Protein AF-A0A6I1JJG5-F1 (afdb_monomer)

Secondary structure (DSSP, 8-state):
-HHHHHHHHHHHHHHHHHHHHHHHHHHHHHHHHHHTTTPPTTSPPPTTSHHHHHHHHHHHHHHHHHHHHHHHHHHHHHHHHHHHHHHHTT---------------------------SGGGTS--

Radius of gyration: 37.81 Å; Cα contacts (8 Å, |Δi|>4): 62; chains: 1; bounding box: 63×46×114 Å

Structure (mmCIF, N/CA/C/O backbone):
data_AF-A0A6I1JJG5-F1
#
_entry.id   AF-A0A6I1JJG5-F1
#
loop_
_atom_site.group_PDB
_atom_site.id
_atom_site.type_symbol
_atom_site.label_atom_id
_atom_site.label_alt_id
_atom_site.label_comp_id
_atom_site.label_asym_id
_atom_site.label_entity_id
_atom_site.label_seq_id
_atom_site.pdbx_PDB_ins_code
_atom_site.Cartn_x
_atom_site.Cartn_y
_atom_site.Cartn_z
_atom_site.occupancy
_atom_site.B_iso_or_equiv
_atom_site.auth_seq_id
_atom_site.auth_comp_id
_atom_site.auth_asym_id
_atom_site.auth_atom_id
_atom_site.pdbx_PDB_model_num
ATOM 1 N N . MET A 1 1 ? -21.115 -2.011 20.873 1.00 62.75 1 MET A N 1
ATOM 2 C CA . MET A 1 1 ? -20.600 -0.810 20.177 1.00 62.75 1 MET A CA 1
ATOM 3 C C . MET A 1 1 ? -19.131 -0.967 19.805 1.00 62.75 1 MET A C 1
ATOM 5 O O . MET A 1 1 ? -18.854 -1.009 18.619 1.00 62.75 1 MET A O 1
ATOM 9 N N . THR A 1 2 ? -18.211 -1.180 20.752 1.00 76.00 2 THR A N 1
ATOM 10 C CA . THR A 1 2 ? -16.769 -1.373 20.465 1.00 76.00 2 THR A CA 1
ATOM 11 C C . THR A 1 2 ? -16.472 -2.481 19.446 1.00 76.00 2 THR A C 1
ATOM 13 O O . THR A 1 2 ? -15.727 -2.252 18.502 1.00 76.00 2 THR A O 1
ATOM 16 N N . ARG A 1 3 ? -17.115 -3.652 19.563 1.00 85.31 3 ARG A N 1
ATOM 17 C CA . ARG A 1 3 ? -16.939 -4.767 18.609 1.00 85.31 3 ARG A CA 1
ATOM 18 C C . ARG A 1 3 ? -17.348 -4.413 17.171 1.00 85.31 3 ARG A C 1
ATOM 20 O O . ARG A 1 3 ? -16.660 -4.797 16.242 1.00 85.31 3 ARG A O 1
ATOM 27 N N . ILE A 1 4 ? -18.438 -3.660 16.996 1.00 89.38 4 ILE A N 1
ATOM 28 C CA . ILE A 1 4 ? -18.963 -3.274 15.672 1.00 89.38 4 ILE A CA 1
ATOM 29 C C . ILE A 1 4 ? -18.022 -2.273 14.994 1.00 89.38 4 ILE A C 1
ATOM 31 O O . ILE A 1 4 ? -17.737 -2.414 13.814 1.00 89.38 4 ILE A O 1
ATOM 35 N N . VAL A 1 5 ? -17.492 -1.305 15.751 1.00 88.00 5 VAL A N 1
ATOM 36 C CA . VAL A 1 5 ? -16.517 -0.326 15.237 1.00 88.00 5 VAL A CA 1
ATOM 37 C C . VAL A 1 5 ? -15.254 -1.027 14.733 1.00 88.00 5 VAL A C 1
ATOM 39 O O . VAL A 1 5 ? -14.778 -0.719 13.647 1.00 88.00 5 VAL A O 1
ATOM 42 N N . TRP A 1 6 ? -14.744 -2.010 15.481 1.00 89.88 6 TRP A N 1
ATOM 43 C CA . TRP A 1 6 ? -13.580 -2.790 15.056 1.00 89.88 6 TRP A CA 1
ATOM 44 C C . TRP A 1 6 ? -13.866 -3.682 13.844 1.00 89.88 6 TRP A C 1
ATOM 46 O O . TRP A 1 6 ? -13.018 -3.773 12.963 1.00 89.88 6 TRP A O 1
ATOM 56 N N . TRP A 1 7 ? -15.057 -4.282 13.748 1.00 94.00 7 TRP A N 1
ATOM 57 C CA . TRP A 1 7 ? -15.469 -5.010 12.542 1.00 94.00 7 TRP A CA 1
ATOM 58 C C . TRP A 1 7 ? -15.562 -4.094 11.320 1.00 94.00 7 TRP A C 1
ATOM 60 O O . TRP A 1 7 ? -15.051 -4.447 10.263 1.00 94.00 7 TRP A O 1
ATOM 70 N N . GLY A 1 8 ? -16.139 -2.899 11.470 1.00 91.69 8 GLY A N 1
ATOM 71 C CA . GLY A 1 8 ? -16.175 -1.897 10.403 1.00 91.69 8 GLY A CA 1
ATOM 72 C C . GLY A 1 8 ? -14.774 -1.469 9.961 1.00 91.69 8 GLY A C 1
ATOM 73 O O . GLY A 1 8 ? -14.498 -1.420 8.766 1.00 91.69 8 GLY A O 1
ATOM 74 N N . ALA A 1 9 ? -13.863 -1.241 10.912 1.00 92.31 9 ALA A N 1
ATOM 75 C CA . ALA A 1 9 ? -12.467 -0.923 10.619 1.00 92.31 9 ALA A CA 1
ATOM 76 C C . ALA A 1 9 ? -11.744 -2.076 9.905 1.00 92.31 9 ALA A C 1
ATOM 78 O O . ALA A 1 9 ? -11.016 -1.833 8.949 1.00 92.31 9 ALA A O 1
ATOM 79 N N . ALA A 1 10 ? -11.974 -3.326 10.317 1.00 94.75 10 ALA A N 1
ATOM 80 C CA . ALA A 1 10 ? -11.388 -4.499 9.671 1.00 94.75 10 ALA A CA 1
ATOM 81 C C . ALA A 1 10 ? -11.883 -4.667 8.226 1.00 94.75 10 ALA A C 1
ATOM 83 O O . ALA A 1 10 ? -11.076 -4.885 7.325 1.00 94.75 10 ALA A O 1
ATOM 84 N N . VAL A 1 11 ? -13.190 -4.504 7.987 1.00 96.88 11 VAL A N 1
ATOM 85 C CA . VAL A 1 11 ? -13.769 -4.539 6.633 1.00 96.88 11 VAL A CA 1
ATOM 86 C C . VAL A 1 11 ? -13.221 -3.394 5.780 1.00 96.88 11 VAL A C 1
ATOM 88 O O . VAL A 1 11 ? -12.811 -3.622 4.644 1.00 96.88 11 VAL A O 1
ATOM 91 N N . GLY A 1 12 ? -13.144 -2.182 6.335 1.00 96.12 12 GLY A N 1
ATOM 92 C CA . GLY A 1 12 ? -12.550 -1.031 5.655 1.00 96.12 12 GLY A CA 1
ATOM 93 C C . GLY A 1 12 ? -11.078 -1.254 5.301 1.00 96.12 12 GLY A C 1
ATOM 94 O O . GLY A 1 12 ? -10.672 -0.981 4.176 1.00 96.12 12 GLY A O 1
ATOM 95 N N . ALA A 1 13 ? -10.289 -1.810 6.223 1.00 96.38 13 ALA A N 1
ATOM 96 C CA . ALA A 1 13 ? -8.882 -2.138 6.002 1.00 96.38 13 ALA A CA 1
ATOM 97 C C . ALA A 1 13 ? -8.699 -3.230 4.938 1.00 96.38 13 ALA A C 1
ATOM 99 O O . ALA A 1 13 ? -7.793 -3.132 4.109 1.00 96.38 13 ALA A O 1
ATOM 100 N N . ALA A 1 14 ? -9.569 -4.245 4.927 1.00 97.19 14 ALA A N 1
ATOM 101 C CA . ALA A 1 14 ? -9.567 -5.282 3.901 1.00 97.19 14 ALA A CA 1
ATOM 102 C C . ALA A 1 14 ? -9.866 -4.686 2.519 1.00 97.19 14 ALA A C 1
ATOM 104 O O . ALA A 1 14 ? -9.097 -4.894 1.583 1.00 97.19 14 ALA A O 1
ATOM 105 N N . PHE A 1 15 ? -10.924 -3.878 2.406 1.00 97.81 15 PHE A N 1
ATOM 106 C CA . PHE A 1 15 ? -11.273 -3.201 1.158 1.00 97.81 15 PHE A CA 1
ATOM 107 C C . PHE A 1 15 ? -10.152 -2.272 0.674 1.00 97.81 15 PHE A C 1
ATOM 109 O O . PHE A 1 15 ? -9.759 -2.326 -0.489 1.00 97.81 15 PHE A O 1
ATOM 116 N N . TRP A 1 16 ? -9.581 -1.473 1.579 1.00 97.62 16 TRP A N 1
ATOM 117 C CA . TRP A 1 16 ? -8.452 -0.594 1.278 1.00 97.62 16 TRP A CA 1
ATOM 118 C C . TRP A 1 16 ? -7.225 -1.367 0.789 1.00 97.62 16 TRP A C 1
ATOM 120 O O . TRP A 1 16 ? -6.557 -0.944 -0.151 1.00 97.62 16 TRP A O 1
ATOM 130 N N . SER A 1 17 ? -6.953 -2.529 1.383 1.00 97.50 17 SER A N 1
ATOM 131 C CA . SER A 1 17 ? -5.839 -3.385 0.969 1.00 97.50 17 SER A CA 1
ATOM 132 C C . SER A 1 17 ? -6.060 -3.975 -0.422 1.00 97.50 17 SER A C 1
ATOM 134 O O . SER A 1 17 ? -5.129 -3.986 -1.221 1.00 97.50 17 SER A O 1
ATOM 136 N N . VAL A 1 18 ? -7.285 -4.399 -0.747 1.00 97.62 18 VAL A N 1
ATOM 137 C CA . VAL A 1 18 ? -7.629 -4.853 -2.105 1.00 97.62 18 VAL A CA 1
ATOM 138 C C . VAL A 1 18 ? -7.473 -3.711 -3.108 1.00 97.62 18 VAL A C 1
ATOM 140 O O . VAL A 1 18 ? -6.865 -3.898 -4.157 1.00 97.62 18 VAL A O 1
ATOM 143 N N . PHE A 1 19 ? -7.957 -2.513 -2.778 1.00 95.88 19 PHE A N 1
ATOM 144 C CA . PHE A 1 19 ? -7.810 -1.342 -3.641 1.00 95.88 19 PHE A CA 1
ATOM 145 C C . PHE A 1 19 ? -6.334 -0.987 -3.889 1.00 95.88 19 PHE A C 1
ATOM 147 O O . PHE A 1 19 ? -5.927 -0.791 -5.034 1.00 95.88 19 PHE A O 1
ATOM 154 N N . ALA A 1 20 ? -5.514 -0.971 -2.836 1.00 95.81 20 ALA A N 1
ATOM 155 C CA . ALA A 1 20 ? -4.078 -0.735 -2.950 1.00 95.81 20 ALA A CA 1
ATOM 156 C C . ALA A 1 20 ? -3.374 -1.826 -3.771 1.00 95.81 20 ALA A C 1
ATOM 158 O O . ALA A 1 20 ? -2.488 -1.508 -4.559 1.00 95.81 20 ALA A O 1
ATOM 159 N N . LEU A 1 21 ? -3.795 -3.089 -3.641 1.00 96.56 21 LEU A N 1
ATOM 160 C CA . LEU A 1 21 ? -3.269 -4.200 -4.435 1.00 96.56 21 LEU A CA 1
ATOM 161 C C . LEU A 1 21 ? -3.597 -4.041 -5.925 1.00 96.56 21 LEU A C 1
ATOM 163 O O . LEU A 1 21 ? -2.737 -4.283 -6.767 1.00 96.56 21 LEU A O 1
ATOM 167 N N . VAL A 1 22 ? -4.812 -3.602 -6.260 1.00 96.94 22 VAL A N 1
ATOM 168 C CA . VAL A 1 22 ? -5.188 -3.298 -7.650 1.00 96.94 22 VAL A CA 1
ATOM 169 C C . VAL A 1 22 ? -4.340 -2.147 -8.191 1.00 96.94 22 VAL A C 1
ATOM 171 O O . VAL A 1 22 ? -3.797 -2.254 -9.288 1.00 96.94 22 VAL A O 1
ATOM 174 N N . GLY A 1 23 ? -4.168 -1.074 -7.411 1.00 93.94 23 GLY A N 1
ATOM 175 C CA . GLY A 1 23 ? -3.287 0.037 -7.780 1.00 93.94 23 GLY A CA 1
ATOM 176 C C . GLY A 1 23 ? -1.843 -0.415 -8.006 1.00 93.94 23 GLY A C 1
ATOM 177 O O . GLY A 1 23 ? -1.239 -0.059 -9.016 1.00 93.94 23 GLY A O 1
ATOM 178 N N . TYR A 1 24 ? -1.323 -1.258 -7.111 1.00 95.31 24 TYR A N 1
ATOM 179 C CA . TYR A 1 24 ? -0.021 -1.905 -7.251 1.00 95.31 24 TYR A CA 1
ATOM 180 C C . TYR A 1 24 ? 0.083 -2.692 -8.554 1.00 95.31 24 TYR A C 1
ATOM 182 O O . TYR A 1 24 ? 0.998 -2.436 -9.328 1.00 95.31 24 TYR A O 1
ATOM 190 N N . ALA A 1 25 ? -0.872 -3.578 -8.839 1.00 94.75 25 ALA A N 1
ATOM 191 C CA . ALA A 1 25 ? -0.847 -4.402 -10.042 1.00 94.75 25 ALA A CA 1
ATOM 192 C C . ALA A 1 25 ? -0.836 -3.556 -11.325 1.00 94.75 25 ALA A C 1
ATOM 194 O O . ALA A 1 25 ? -0.104 -3.869 -12.262 1.00 94.75 25 ALA A O 1
ATOM 195 N N . VAL A 1 26 ? -1.603 -2.460 -11.368 1.00 94.69 26 VAL A N 1
ATOM 196 C CA . VAL A 1 26 ? -1.614 -1.541 -12.518 1.00 94.69 26 VAL A CA 1
ATOM 197 C C . VAL A 1 26 ? -0.262 -0.846 -12.686 1.00 94.69 26 VAL A C 1
ATOM 199 O O . VAL A 1 26 ? 0.289 -0.848 -13.787 1.00 94.69 26 VAL A O 1
ATOM 202 N N . VAL A 1 27 ? 0.286 -0.270 -11.611 1.00 93.62 27 VAL A N 1
ATOM 203 C CA . VAL A 1 27 ? 1.579 0.432 -11.661 1.00 93.62 27 VAL A CA 1
ATOM 204 C C . VAL A 1 27 ? 2.717 -0.524 -12.002 1.00 93.62 27 VAL A C 1
ATOM 206 O O . VAL A 1 27 ? 3.572 -0.164 -12.805 1.00 93.62 27 VAL A O 1
ATOM 209 N N . ASP A 1 28 ? 2.699 -1.737 -11.455 1.00 93.44 28 ASP A N 1
ATOM 210 C CA . ASP A 1 28 ? 3.700 -2.769 -11.720 1.00 93.44 28 ASP A CA 1
ATOM 211 C C . ASP A 1 28 ? 3.652 -3.247 -13.176 1.00 93.44 28 ASP A C 1
ATOM 213 O O . ASP A 1 28 ? 4.673 -3.271 -13.866 1.00 93.44 28 ASP A O 1
ATOM 217 N N . THR A 1 29 ? 2.453 -3.521 -13.701 1.00 91.06 29 THR A N 1
ATOM 218 C CA . THR A 1 29 ? 2.276 -3.972 -15.092 1.00 91.06 29 THR A CA 1
ATOM 219 C C . THR A 1 29 ? 2.728 -2.902 -16.090 1.00 91.06 29 THR A C 1
ATOM 221 O O . THR A 1 29 ? 3.465 -3.190 -17.033 1.00 91.06 29 THR A O 1
ATOM 224 N N . VAL A 1 30 ? 2.318 -1.645 -15.885 1.00 90.31 30 VAL A N 1
ATOM 225 C CA . VAL A 1 30 ? 2.694 -0.536 -16.779 1.00 90.31 30 VAL A CA 1
ATOM 226 C C . VAL A 1 30 ? 4.173 -0.181 -16.617 1.00 90.31 30 VAL A C 1
ATOM 228 O O . VAL A 1 30 ? 4.878 0.025 -17.605 1.00 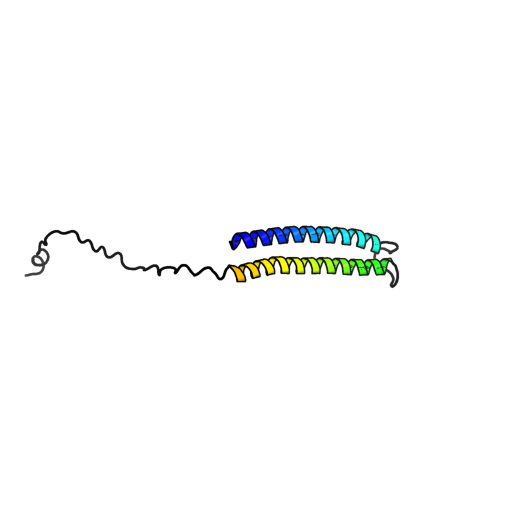90.31 30 VAL A O 1
ATOM 231 N N . GLY A 1 31 ? 4.654 -0.121 -15.376 1.00 85.25 31 GLY A N 1
ATOM 232 C CA . GLY A 1 31 ? 6.020 0.258 -15.039 1.00 85.25 31 GLY A CA 1
ATOM 233 C C . GLY A 1 31 ? 7.052 -0.749 -15.534 1.00 85.25 31 GLY A C 1
ATOM 234 O O . GLY A 1 31 ? 8.051 -0.350 -16.136 1.00 85.25 31 GLY A O 1
ATOM 235 N N . SER A 1 32 ? 6.798 -2.046 -15.350 1.00 86.50 32 SER A N 1
ATOM 236 C CA . SER A 1 32 ? 7.661 -3.116 -15.866 1.00 86.50 32 SER A CA 1
ATOM 237 C C . SER A 1 32 ? 7.742 -3.078 -17.393 1.00 86.50 32 SER A C 1
ATOM 239 O O . SER A 1 32 ? 8.851 -3.044 -17.935 1.00 86.50 32 SER A O 1
ATOM 241 N N . GLY A 1 33 ? 6.604 -2.957 -18.085 1.00 85.25 33 GLY A N 1
ATOM 242 C CA . GLY A 1 33 ? 6.555 -2.834 -19.544 1.00 85.25 33 GLY A CA 1
ATOM 243 C C . GLY A 1 33 ? 7.313 -1.610 -20.068 1.00 85.25 33 GLY A C 1
ATOM 244 O O . GLY A 1 33 ? 8.143 -1.734 -20.968 1.00 85.25 33 GLY A O 1
ATOM 245 N N . ALA A 1 34 ? 7.099 -0.438 -19.464 1.00 84.44 34 ALA A N 1
ATOM 246 C CA . ALA A 1 34 ? 7.772 0.798 -19.866 1.00 84.44 34 ALA A CA 1
ATOM 247 C C . ALA A 1 34 ? 9.285 0.779 -19.583 1.00 84.44 34 ALA A C 1
ATOM 249 O O . ALA A 1 34 ? 10.072 1.245 -20.405 1.00 84.44 34 ALA A O 1
ATOM 250 N N . SER A 1 35 ? 9.710 0.216 -18.447 1.00 83.12 35 SER A N 1
ATOM 251 C CA . SER A 1 35 ? 11.135 0.106 -18.088 1.00 83.12 35 SER A CA 1
ATOM 252 C C . SER A 1 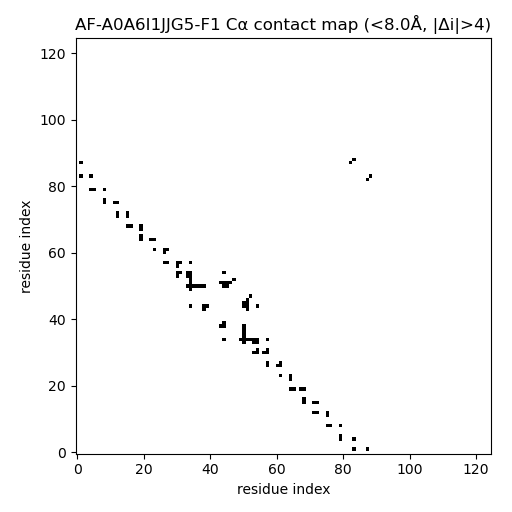35 ? 11.909 -0.927 -18.916 1.00 83.12 35 SER A C 1
ATOM 254 O O . SER A 1 35 ? 13.135 -0.870 -18.983 1.00 83.12 35 SER A O 1
ATOM 256 N N . SER A 1 36 ? 11.199 -1.853 -19.563 1.00 80.69 36 SER A N 1
ATOM 257 C CA . SER A 1 36 ? 11.792 -2.901 -20.401 1.00 80.69 36 SER A CA 1
ATOM 258 C C . SER A 1 36 ? 11.981 -2.460 -21.857 1.00 80.69 36 SER A C 1
ATOM 260 O O . SER A 1 36 ? 12.578 -3.174 -22.661 1.00 80.69 36 SER A O 1
ATOM 262 N N . TYR A 1 37 ? 11.460 -1.288 -22.231 1.00 77.50 37 TYR A N 1
ATOM 263 C CA . TYR A 1 37 ? 11.475 -0.833 -23.615 1.00 77.50 37 TYR A CA 1
ATOM 264 C C . TYR A 1 37 ? 12.880 -0.375 -24.022 1.00 77.50 37 TYR A C 1
ATOM 266 O O . TYR A 1 37 ? 13.371 0.653 -23.558 1.00 77.50 37 TYR A O 1
ATOM 274 N N . GLY A 1 38 ? 13.530 -1.144 -24.899 1.00 69.56 38 GLY A N 1
ATOM 275 C CA . GLY A 1 38 ? 14.876 -0.837 -25.389 1.00 69.56 38 GLY A CA 1
ATOM 276 C C . GLY A 1 38 ? 16.005 -1.141 -24.399 1.00 69.56 38 GLY A C 1
ATOM 277 O O . GLY A 1 38 ? 17.111 -0.646 -24.596 1.00 69.56 38 GLY A O 1
ATOM 278 N N . THR A 1 39 ? 15.757 -1.936 -23.350 1.00 77.88 39 THR A N 1
ATOM 279 C CA . THR A 1 39 ? 16.797 -2.356 -22.397 1.00 77.88 39 THR A CA 1
ATOM 280 C C . THR A 1 39 ? 17.335 -3.748 -22.714 1.00 77.88 39 THR A C 1
ATOM 282 O O . THR A 1 39 ? 16.619 -4.631 -23.187 1.00 77.88 39 THR A O 1
ATOM 285 N N . VAL A 1 40 ? 18.631 -3.945 -22.458 1.00 76.31 40 VAL A N 1
ATOM 286 C CA . VAL A 1 40 ? 19.284 -5.252 -22.577 1.00 76.31 40 VAL A CA 1
ATOM 287 C C . VAL A 1 40 ? 19.075 -6.021 -21.268 1.00 76.31 40 VAL A C 1
ATOM 289 O O . VAL A 1 40 ? 19.394 -5.483 -20.203 1.00 76.31 40 VAL A O 1
ATOM 292 N N . PRO A 1 41 ? 18.571 -7.270 -21.304 1.00 77.50 41 PRO A N 1
ATOM 293 C CA . PRO A 1 41 ? 18.367 -8.067 -20.100 1.00 77.50 41 PRO A CA 1
ATOM 294 C C . PRO A 1 41 ? 19.644 -8.177 -19.257 1.00 77.50 41 PRO A C 1
ATOM 296 O O . PRO A 1 41 ? 20.714 -8.490 -19.774 1.00 77.50 41 PRO A O 1
ATOM 299 N N . GLY A 1 42 ? 19.527 -7.932 -17.950 1.00 77.38 42 GLY A N 1
ATOM 300 C CA . GLY A 1 42 ? 20.644 -8.031 -17.003 1.00 77.38 42 GLY A CA 1
ATOM 301 C C . GLY A 1 42 ? 21.481 -6.759 -16.837 1.00 77.38 42 GLY A C 1
ATOM 302 O O . GLY A 1 42 ? 22.317 -6.720 -15.936 1.00 77.38 42 GLY A O 1
ATOM 303 N N . PHE A 1 43 ? 21.227 -5.708 -17.621 1.00 78.94 43 PHE A N 1
ATOM 304 C CA . PHE A 1 43 ? 21.878 -4.410 -17.452 1.00 78.94 43 PHE A CA 1
ATOM 305 C C . PHE A 1 43 ? 20.877 -3.343 -16.992 1.00 78.94 43 PHE A C 1
ATOM 307 O O . PHE A 1 43 ? 19.747 -3.302 -17.485 1.00 78.94 43 PHE A O 1
ATOM 314 N N . PRO A 1 44 ? 21.258 -2.466 -16.044 1.00 81.31 44 PRO A N 1
ATOM 315 C CA . PRO A 1 44 ? 20.418 -1.335 -15.682 1.00 81.31 44 PRO A CA 1
ATOM 316 C C . PRO A 1 44 ? 20.277 -0.380 -16.881 1.00 81.31 44 PRO A C 1
ATOM 318 O O . PRO A 1 44 ? 21.233 -0.220 -17.643 1.00 81.31 44 PRO A O 1
ATOM 321 N N . PRO A 1 45 ? 19.116 0.278 -17.052 1.00 83.19 45 PRO A N 1
ATOM 322 C CA . PRO A 1 45 ? 18.908 1.218 -18.147 1.00 83.19 45 PRO A CA 1
ATOM 323 C C . PRO A 1 45 ? 19.908 2.377 -18.084 1.00 83.19 45 PRO A C 1
ATOM 325 O O . PRO A 1 45 ? 20.176 2.922 -17.007 1.00 83.19 45 PRO A O 1
ATOM 328 N N . GLU A 1 46 ? 20.425 2.774 -19.248 1.00 86.06 46 GLU A N 1
ATOM 329 C CA . GLU A 1 46 ? 21.370 3.885 -19.370 1.00 86.06 46 GLU A CA 1
ATOM 330 C C . GLU A 1 46 ? 20.755 5.203 -18.871 1.00 86.06 46 GLU A C 1
ATOM 332 O O . GLU A 1 46 ? 19.578 5.477 -19.137 1.00 86.06 46 GLU A O 1
ATOM 337 N N . PRO A 1 47 ? 21.522 6.043 -18.152 1.00 86.69 47 PRO A N 1
ATOM 338 C CA . PRO A 1 47 ? 21.011 7.289 -17.595 1.00 86.69 47 PRO A CA 1
ATOM 339 C C . PRO A 1 47 ? 20.480 8.232 -18.686 1.00 86.69 47 PRO A C 1
ATOM 341 O O . PRO A 1 47 ? 21.001 8.277 -19.794 1.00 86.69 47 PRO A O 1
ATOM 344 N N . PHE A 1 48 ? 19.442 9.005 -18.347 1.00 86.19 48 PHE A N 1
ATOM 345 C CA . PHE A 1 48 ? 18.767 9.972 -19.234 1.00 86.19 48 PHE A CA 1
ATOM 346 C C . PHE A 1 48 ? 18.025 9.379 -20.445 1.00 86.19 48 PHE A C 1
ATOM 348 O O . PHE A 1 48 ? 17.537 10.125 -21.292 1.00 86.19 48 PHE A O 1
ATOM 355 N N . THR A 1 49 ? 17.861 8.058 -20.503 1.00 86.94 49 THR A N 1
ATOM 356 C CA . THR A 1 49 ? 16.980 7.401 -21.479 1.00 86.94 49 THR A CA 1
ATOM 357 C C . THR A 1 49 ? 15.538 7.311 -20.975 1.00 86.94 49 THR A C 1
ATOM 359 O O . THR A 1 49 ? 15.271 7.394 -19.772 1.00 86.94 49 THR A O 1
ATOM 362 N N . PHE A 1 50 ? 14.588 7.083 -21.889 1.00 85.94 50 PHE A N 1
ATOM 363 C CA . PHE A 1 50 ? 13.187 6.838 -21.526 1.00 85.94 50 PHE A CA 1
ATOM 364 C C . PHE A 1 50 ? 13.047 5.668 -20.541 1.00 85.94 50 PHE A C 1
ATOM 366 O O . PHE A 1 50 ? 12.363 5.803 -19.530 1.00 85.94 50 PHE A O 1
ATOM 373 N N . ALA A 1 51 ? 13.750 4.556 -20.784 1.00 85.06 51 ALA A N 1
ATOM 374 C CA . ALA A 1 51 ? 13.718 3.384 -19.913 1.00 85.06 51 ALA A CA 1
ATOM 375 C C . ALA A 1 51 ? 14.233 3.684 -18.497 1.00 85.06 51 ALA A C 1
ATOM 377 O O . ALA A 1 51 ? 13.677 3.188 -17.518 1.00 85.06 51 ALA A O 1
ATOM 378 N N . TRP A 1 52 ? 15.253 4.540 -18.364 1.00 88.06 52 TRP A N 1
ATOM 379 C CA . TRP A 1 52 ? 15.753 4.973 -17.058 1.00 88.06 52 TRP A CA 1
ATOM 380 C C . TRP A 1 52 ? 14.740 5.837 -16.307 1.00 88.06 52 TRP A C 1
ATOM 382 O O . TRP A 1 52 ? 14.490 5.593 -15.124 1.00 88.06 52 TRP A O 1
ATOM 392 N N . ILE A 1 53 ? 14.107 6.800 -16.988 1.00 89.00 53 ILE A N 1
ATOM 393 C CA . ILE A 1 53 ? 13.043 7.623 -16.390 1.00 89.00 53 ILE A CA 1
ATOM 394 C C . ILE A 1 53 ? 11.868 6.732 -15.975 1.00 89.00 53 ILE A C 1
ATOM 396 O O . ILE A 1 53 ? 11.387 6.842 -14.848 1.00 89.00 53 ILE A O 1
ATOM 400 N N . ALA A 1 54 ? 11.449 5.810 -16.845 1.00 88.38 54 ALA A N 1
ATOM 401 C CA . ALA A 1 54 ? 10.376 4.861 -16.575 1.00 88.38 54 ALA A CA 1
ATOM 402 C C . ALA A 1 54 ? 10.700 3.957 -15.377 1.00 88.38 54 ALA A C 1
ATOM 404 O O . ALA A 1 54 ? 9.854 3.793 -14.503 1.00 88.38 54 ALA A O 1
ATOM 405 N N . ALA A 1 55 ? 11.928 3.441 -15.267 1.00 87.00 55 ALA A N 1
ATOM 406 C CA . ALA A 1 55 ? 12.359 2.633 -14.124 1.00 87.00 55 ALA A CA 1
ATOM 407 C C . ALA A 1 55 ? 12.329 3.424 -12.803 1.00 87.00 55 ALA A C 1
ATOM 409 O O . ALA A 1 55 ? 11.898 2.907 -11.769 1.00 87.00 55 ALA A O 1
ATOM 410 N N . ARG A 1 56 ? 12.741 4.699 -12.823 1.00 89.81 56 ARG A N 1
ATOM 411 C CA . ARG A 1 56 ? 12.681 5.580 -11.643 1.00 89.81 56 ARG A CA 1
ATOM 412 C C . ARG A 1 56 ? 11.247 5.922 -11.256 1.00 89.81 56 ARG A C 1
ATOM 414 O O . ARG A 1 56 ? 10.904 5.833 -10.078 1.00 89.81 56 ARG A O 1
ATOM 421 N N . ALA A 1 57 ? 10.418 6.279 -12.233 1.00 91.50 57 ALA A N 1
ATOM 422 C CA . ALA A 1 57 ? 9.005 6.572 -12.027 1.00 91.50 57 ALA A CA 1
ATOM 423 C C . ALA A 1 57 ? 8.248 5.341 -11.513 1.00 91.50 57 ALA A C 1
ATOM 425 O O . ALA A 1 57 ? 7.447 5.463 -10.591 1.00 91.50 57 ALA A O 1
ATOM 426 N N . HIS A 1 58 ? 8.557 4.156 -12.043 1.00 89.56 58 HIS A N 1
ATOM 427 C CA . HIS A 1 58 ? 8.011 2.888 -11.575 1.00 89.56 58 HIS A CA 1
ATOM 428 C C . HIS A 1 58 ? 8.362 2.652 -10.099 1.00 89.56 58 HIS A C 1
ATOM 430 O O . HIS A 1 58 ? 7.459 2.489 -9.280 1.00 89.56 58 HIS A O 1
ATOM 436 N N . GLY A 1 59 ? 9.643 2.737 -9.722 1.00 88.50 59 GLY A N 1
ATOM 437 C CA . GLY A 1 59 ? 10.062 2.571 -8.325 1.00 88.50 59 GLY A CA 1
ATOM 438 C C . GLY A 1 59 ? 9.414 3.581 -7.366 1.00 88.50 59 GLY A C 1
ATOM 439 O O . GLY A 1 59 ? 8.962 3.206 -6.283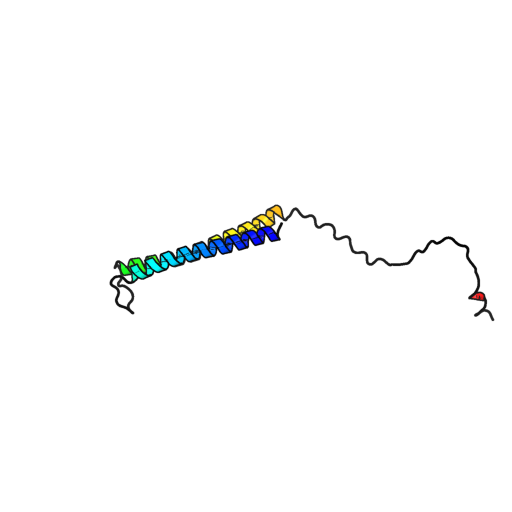 1.00 88.50 59 GLY A O 1
ATOM 440 N N . LEU A 1 60 ? 9.304 4.850 -7.777 1.00 93.19 60 LEU A N 1
ATOM 441 C CA . LEU A 1 60 ? 8.588 5.880 -7.014 1.00 93.19 60 LEU A CA 1
ATOM 442 C C . LEU A 1 60 ? 7.092 5.578 -6.895 1.00 93.19 60 LEU A C 1
ATOM 444 O O . LEU A 1 60 ? 6.522 5.761 -5.822 1.00 93.19 60 LEU A O 1
ATOM 448 N N . GLY A 1 61 ? 6.466 5.094 -7.968 1.00 89.56 61 GLY A N 1
ATOM 449 C CA . GLY A 1 61 ? 5.064 4.685 -7.979 1.00 89.56 61 GLY A CA 1
ATOM 450 C C . GLY A 1 61 ? 4.791 3.558 -6.985 1.00 89.56 61 GLY A C 1
ATOM 451 O O . GLY A 1 61 ? 3.864 3.663 -6.184 1.00 89.56 61 GLY A O 1
ATOM 452 N N . LEU A 1 62 ? 5.643 2.529 -6.958 1.00 91.75 62 LEU A N 1
ATOM 453 C CA . LEU A 1 62 ? 5.538 1.435 -5.987 1.00 91.75 62 LEU A CA 1
ATOM 454 C C . LEU A 1 62 ? 5.680 1.935 -4.545 1.00 91.75 62 LEU A C 1
ATOM 456 O O . LEU A 1 62 ? 4.890 1.563 -3.674 1.00 91.75 62 LEU A O 1
ATOM 460 N N . PHE A 1 63 ? 6.647 2.822 -4.294 1.00 95.12 63 PHE A N 1
ATOM 461 C CA . PHE A 1 63 ? 6.818 3.429 -2.976 1.00 95.12 63 PHE A CA 1
ATOM 462 C C . PHE A 1 63 ? 5.602 4.273 -2.571 1.00 95.12 63 PHE A C 1
ATOM 464 O O . PHE A 1 63 ? 5.139 4.181 -1.434 1.00 95.12 63 PHE A O 1
ATOM 471 N N . ALA A 1 64 ? 5.048 5.058 -3.497 1.00 95.00 64 ALA A N 1
ATOM 472 C CA . ALA A 1 64 ? 3.860 5.868 -3.257 1.00 95.00 64 ALA A CA 1
ATOM 473 C C . ALA A 1 64 ? 2.635 5.004 -2.920 1.00 95.00 64 ALA A C 1
ATOM 475 O O . ALA A 1 64 ? 1.878 5.355 -2.015 1.00 95.00 64 ALA A O 1
ATOM 476 N N . ILE A 1 65 ? 2.466 3.855 -3.582 1.00 95.00 65 ILE A N 1
ATOM 477 C CA . ILE A 1 65 ? 1.392 2.901 -3.270 1.00 95.00 65 ILE A CA 1
ATOM 478 C C . ILE A 1 65 ? 1.573 2.314 -1.871 1.00 95.00 65 ILE A C 1
ATOM 480 O O . ILE A 1 65 ? 0.616 2.290 -1.098 1.00 95.00 65 ILE A O 1
ATOM 484 N N . LEU A 1 66 ? 2.789 1.890 -1.513 1.00 96.62 66 LEU A N 1
ATOM 485 C CA . LEU A 1 66 ? 3.076 1.367 -0.175 1.00 96.62 66 LEU A CA 1
ATOM 486 C C . LEU A 1 66 ? 2.816 2.424 0.909 1.00 96.62 66 LEU A C 1
ATOM 488 O O . LEU A 1 66 ? 2.161 2.140 1.914 1.00 96.62 66 LEU A O 1
ATOM 492 N N . ALA A 1 67 ? 3.288 3.653 0.694 1.00 96.50 67 ALA A N 1
ATOM 493 C CA . ALA A 1 67 ? 3.060 4.767 1.606 1.00 96.50 67 ALA A CA 1
ATOM 494 C C . ALA A 1 67 ? 1.563 5.090 1.730 1.00 96.50 67 ALA A C 1
ATOM 496 O O . ALA A 1 67 ? 1.051 5.218 2.842 1.00 96.50 67 ALA A O 1
ATOM 497 N N . GLY A 1 68 ? 0.842 5.153 0.608 1.00 97.00 68 GLY A N 1
ATOM 498 C CA . GLY A 1 68 ? -0.604 5.358 0.584 1.00 97.00 68 GLY A CA 1
ATOM 499 C C . GLY A 1 68 ? -1.355 4.254 1.328 1.00 97.00 68 GLY A C 1
ATOM 500 O O . GLY A 1 68 ? -2.244 4.544 2.129 1.00 97.00 68 GLY A O 1
ATOM 501 N N . TRP A 1 69 ? -0.950 2.996 1.143 1.00 97.81 69 TRP A N 1
ATOM 502 C CA . TRP A 1 69 ? -1.521 1.862 1.862 1.00 97.81 69 TRP A CA 1
ATOM 503 C C . TRP A 1 69 ? -1.356 2.014 3.381 1.00 97.81 69 TRP A C 1
ATOM 505 O O . TRP A 1 69 ? -2.355 1.949 4.104 1.00 97.81 69 TRP A O 1
ATOM 515 N N . LEU A 1 70 ? -0.137 2.310 3.850 1.00 98.06 70 LEU A N 1
ATOM 516 C CA . LEU A 1 70 ? 0.163 2.536 5.270 1.00 98.06 70 LEU A CA 1
ATOM 517 C C . LEU A 1 70 ? -0.635 3.705 5.856 1.00 98.06 70 LEU A C 1
ATOM 519 O O . LEU A 1 70 ? -1.219 3.572 6.932 1.00 98.06 70 LEU A O 1
ATOM 523 N N . VAL A 1 71 ? -0.691 4.836 5.147 1.00 97.69 71 VAL A N 1
ATOM 524 C CA . VAL A 1 71 ? -1.445 6.021 5.582 1.00 97.69 71 VAL A CA 1
ATOM 525 C C . VAL A 1 71 ? -2.936 5.709 5.680 1.00 97.69 71 VAL A C 1
ATOM 527 O O . VAL A 1 71 ? -3.563 6.054 6.681 1.00 97.69 71 VAL A O 1
ATOM 530 N N . GLY A 1 72 ? -3.506 5.013 4.696 1.00 96.19 72 GLY A N 1
ATOM 531 C CA . GLY A 1 72 ? -4.915 4.630 4.737 1.00 96.19 72 GLY A CA 1
ATOM 532 C C . GLY A 1 72 ? -5.230 3.668 5.885 1.00 96.19 72 GLY A C 1
ATOM 533 O O . GLY A 1 72 ? -6.206 3.883 6.602 1.00 96.19 72 GLY A O 1
ATOM 534 N N . LEU A 1 73 ? -4.372 2.675 6.157 1.00 97.56 73 LEU A N 1
ATOM 535 C CA . LEU A 1 73 ? -4.530 1.817 7.338 1.00 97.56 73 LEU A CA 1
ATOM 536 C C . LEU A 1 73 ? -4.438 2.611 8.643 1.00 97.56 73 LEU A C 1
ATOM 538 O O . LEU A 1 73 ? -5.272 2.430 9.534 1.00 97.56 73 LEU A O 1
ATOM 542 N N . ALA A 1 74 ? -3.464 3.515 8.750 1.00 96.69 74 ALA A N 1
ATOM 543 C CA . ALA A 1 74 ? -3.313 4.379 9.913 1.00 96.69 74 ALA A CA 1
ATOM 544 C C . ALA A 1 74 ? -4.553 5.262 10.125 1.00 96.69 74 ALA A C 1
ATOM 546 O O . ALA A 1 74 ? -5.004 5.408 11.260 1.00 96.69 74 ALA A O 1
ATOM 547 N N . MET A 1 75 ? -5.156 5.791 9.057 1.00 96.69 75 MET A N 1
ATOM 548 C CA . MET A 1 75 ? -6.404 6.556 9.141 1.00 96.69 75 MET A CA 1
ATOM 549 C C . MET A 1 75 ? -7.594 5.695 9.570 1.00 96.69 75 MET A C 1
ATOM 551 O O . MET A 1 75 ? -8.370 6.122 10.424 1.00 96.69 75 MET A O 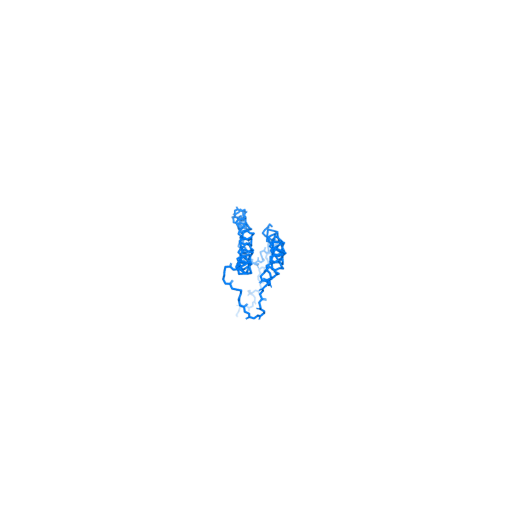1
ATOM 555 N N . ILE A 1 76 ? -7.737 4.481 9.032 1.00 95.12 7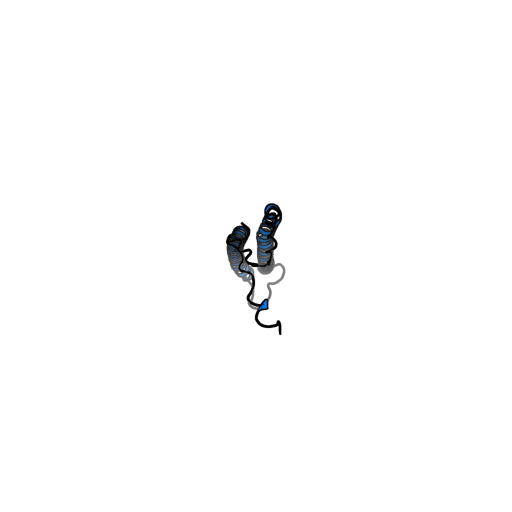6 ILE A N 1
ATOM 556 C CA . ILE A 1 76 ? -8.849 3.580 9.370 1.00 95.12 76 ILE A CA 1
ATOM 557 C C . ILE A 1 76 ? -8.774 3.167 10.844 1.00 95.12 76 ILE A C 1
ATOM 559 O O . ILE A 1 76 ? -9.741 3.328 11.595 1.00 95.12 76 ILE A O 1
ATOM 563 N N . PHE A 1 77 ? -7.615 2.677 11.290 1.00 95.44 77 PHE A N 1
ATOM 564 C CA . PHE A 1 77 ? -7.435 2.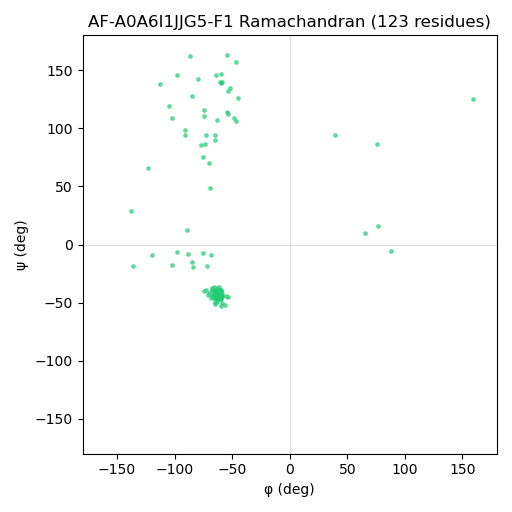244 12.675 1.00 95.44 77 PHE A CA 1
ATOM 565 C C . PHE A 1 77 ? -7.360 3.419 13.649 1.00 95.44 77 PHE A C 1
ATOM 567 O O . PHE A 1 77 ? -7.954 3.360 14.727 1.00 95.44 77 PHE A O 1
ATOM 574 N N . GLY A 1 78 ? -6.695 4.507 13.264 1.00 93.69 78 GLY A N 1
ATOM 575 C CA . GLY A 1 78 ? -6.636 5.742 14.042 1.00 93.69 78 GLY A CA 1
ATOM 576 C C . GLY A 1 78 ? -8.017 6.364 14.227 1.00 93.69 78 GLY A C 1
ATOM 577 O O . GLY A 1 78 ? -8.377 6.729 15.345 1.00 93.69 78 GLY A O 1
ATOM 578 N N . GLY A 1 79 ? -8.835 6.400 13.174 1.00 92.75 79 GLY A N 1
ATOM 579 C CA . GLY A 1 79 ? -10.220 6.862 13.227 1.00 92.75 79 GLY A CA 1
ATOM 580 C C . GLY A 1 79 ? -11.092 5.985 14.125 1.00 92.75 79 GLY A C 1
ATOM 581 O O . GLY A 1 79 ? -11.819 6.504 14.974 1.00 92.75 79 GLY A O 1
ATOM 582 N N . ALA A 1 80 ? -10.970 4.659 14.016 1.00 91.31 80 ALA A N 1
ATOM 583 C CA . ALA A 1 80 ? -11.680 3.721 14.885 1.00 91.31 80 ALA A CA 1
ATOM 584 C C . ALA A 1 80 ? -11.287 3.883 16.366 1.00 91.31 80 ALA A C 1
ATOM 586 O O . ALA A 1 80 ? -12.158 3.911 17.243 1.00 91.31 80 ALA A O 1
ATOM 587 N N . ALA A 1 81 ? -9.991 4.039 16.649 1.00 89.88 81 ALA A N 1
ATOM 588 C CA . ALA A 1 81 ? -9.476 4.267 17.995 1.00 89.88 81 ALA A CA 1
ATOM 589 C C . ALA A 1 81 ? -9.929 5.625 18.559 1.00 89.88 81 ALA A C 1
ATOM 591 O O . ALA A 1 81 ? -10.375 5.702 19.707 1.00 89.88 81 ALA A O 1
ATOM 592 N N . LEU A 1 82 ? -9.884 6.688 17.750 1.00 91.56 82 LEU A N 1
ATOM 593 C CA . LEU A 1 82 ? -10.333 8.023 18.144 1.00 91.56 82 LEU A CA 1
ATOM 594 C C . LEU A 1 82 ? -11.841 8.047 18.413 1.00 91.56 82 LEU A C 1
ATOM 596 O O . LEU A 1 82 ? -12.274 8.589 19.430 1.00 91.56 82 LEU A O 1
ATOM 600 N N . PHE A 1 83 ? -12.639 7.391 17.568 1.00 88.50 83 PHE A N 1
ATOM 601 C CA . PHE A 1 83 ? -14.077 7.238 17.775 1.00 88.50 83 PHE A CA 1
ATOM 602 C C . PHE A 1 83 ? -14.373 6.531 19.104 1.00 88.50 83 PHE A C 1
ATOM 604 O O . PHE A 1 83 ? -15.204 6.982 19.893 1.00 88.50 83 PHE A O 1
ATOM 611 N N . GLN A 1 84 ? -13.643 5.460 19.419 1.00 86.88 84 GLN A N 1
ATOM 612 C CA . GLN A 1 84 ? -13.788 4.792 20.714 1.00 86.88 84 GLN A CA 1
ATOM 613 C C . GLN A 1 84 ? -13.347 5.664 21.885 1.00 86.88 84 GLN A C 1
ATOM 615 O O . GLN A 1 84 ? -13.996 5.630 22.927 1.00 86.88 84 GLN A O 1
ATOM 620 N N . ARG A 1 85 ? -12.299 6.474 21.732 1.00 86.38 85 ARG A N 1
ATOM 621 C CA . ARG A 1 85 ? -11.867 7.405 22.779 1.00 86.38 85 ARG A CA 1
ATOM 622 C C . ARG A 1 85 ? -12.924 8.475 23.064 1.00 86.38 85 ARG A C 1
ATOM 624 O O . ARG A 1 85 ? -13.208 8.738 24.227 1.00 86.38 85 ARG A O 1
ATOM 631 N N . LEU A 1 86 ? -13.526 9.054 22.027 1.00 86.12 86 LEU A N 1
ATOM 632 C CA . LEU A 1 86 ? -14.510 10.134 22.164 1.00 86.12 86 LEU A CA 1
ATOM 633 C C . LEU A 1 86 ? -15.873 9.637 22.673 1.00 86.12 86 LEU A C 1
ATOM 635 O O . LEU A 1 86 ? -16.490 10.278 23.521 1.00 86.12 86 LEU A O 1
ATOM 639 N N . PHE A 1 87 ? -16.337 8.479 22.193 1.00 79.50 87 PHE A N 1
ATOM 640 C CA . PHE A 1 87 ? -17.676 7.961 22.509 1.00 79.50 87 PHE A CA 1
ATOM 641 C C . PHE A 1 87 ? -17.684 6.840 23.563 1.00 79.50 87 PHE A C 1
ATOM 643 O O . PHE A 1 87 ? -18.723 6.554 24.158 1.00 79.50 87 PHE A O 1
ATOM 650 N N . GLY A 1 88 ? -16.543 6.201 23.830 1.00 66.12 88 GLY A N 1
ATOM 651 C CA . GLY A 1 88 ? -16.407 5.099 24.790 1.00 66.12 88 GLY A CA 1
ATOM 652 C C . GLY A 1 88 ? -16.221 5.535 26.245 1.00 66.12 88 GLY A C 1
ATOM 653 O O . GLY A 1 88 ? -16.527 4.750 27.140 1.00 66.12 88 GLY A O 1
ATOM 654 N N . GLN A 1 89 ? -15.809 6.783 26.503 1.00 61.22 89 GLN A N 1
ATOM 655 C CA . GLN A 1 89 ? -15.661 7.322 27.866 1.00 61.22 89 GLN A CA 1
ATOM 656 C C . GLN A 1 89 ? -16.989 7.508 28.621 1.00 61.22 89 GLN A C 1
ATOM 658 O O . GLN A 1 89 ? -16.986 7.747 29.823 1.00 61.22 89 GLN A O 1
ATOM 663 N N . ARG A 1 90 ? -18.140 7.355 27.954 1.00 57.69 90 ARG A N 1
ATOM 664 C CA . ARG A 1 90 ? -19.468 7.519 28.571 1.00 57.69 90 ARG A CA 1
ATOM 665 C C . ARG A 1 90 ? -20.049 6.248 29.185 1.00 57.69 90 ARG A C 1
ATOM 667 O O . ARG A 1 90 ? -21.238 6.213 29.485 1.00 57.69 90 ARG A O 1
ATOM 674 N N . ARG A 1 91 ? -19.259 5.188 29.362 1.00 55.72 91 ARG A N 1
ATOM 675 C CA . ARG A 1 91 ? -19.693 4.047 30.174 1.00 55.72 91 ARG A CA 1
ATOM 676 C C . ARG A 1 91 ? -19.231 4.297 31.604 1.00 55.72 91 ARG A C 1
ATOM 678 O O . ARG A 1 91 ? -18.062 4.023 31.875 1.00 55.72 91 ARG A O 1
ATOM 685 N N . PRO A 1 92 ? -20.092 4.798 32.516 1.00 53.88 92 PRO A N 1
ATOM 686 C CA . PRO A 1 92 ? -19.792 4.636 33.926 1.00 53.88 92 PRO A CA 1
ATOM 687 C C . PRO A 1 92 ? -19.509 3.145 34.132 1.00 53.88 92 PRO A C 1
ATOM 689 O O . PRO A 1 92 ? -20.234 2.314 33.561 1.00 53.88 92 PRO A O 1
ATOM 692 N N . PRO A 1 93 ? -18.449 2.769 34.867 1.00 55.44 93 PRO A N 1
ATOM 693 C CA . PRO A 1 93 ? -18.388 1.414 35.366 1.00 55.44 93 PRO A CA 1
ATOM 694 C C . PRO A 1 93 ? -19.707 1.234 36.108 1.00 55.44 93 PRO A C 1
ATOM 696 O O . PRO A 1 93 ? -19.957 1.929 37.091 1.00 55.44 93 PRO A O 1
ATOM 699 N N . LEU A 1 94 ? -20.599 0.383 35.586 1.00 57.16 94 LEU A N 1
ATOM 700 C CA . LEU A 1 94 ? -21.654 -0.190 36.406 1.00 57.16 94 LEU A CA 1
ATOM 701 C C . LEU A 1 94 ? -20.896 -0.676 37.622 1.00 57.16 94 LEU A C 1
ATOM 703 O O . LEU A 1 94 ? -20.031 -1.542 37.465 1.00 57.16 94 LEU A O 1
ATOM 707 N N . ALA A 1 95 ? -21.103 0.013 38.747 1.00 53.00 95 ALA A N 1
ATOM 708 C CA . ALA A 1 95 ? -20.457 -0.282 40.001 1.00 53.00 95 ALA A CA 1
ATOM 709 C C . ALA A 1 95 ? -20.605 -1.784 40.152 1.00 53.00 95 ALA A C 1
ATOM 711 O O . ALA A 1 95 ? -21.714 -2.303 40.285 1.00 53.00 95 ALA A O 1
ATOM 712 N N . ARG A 1 96 ? -19.489 -2.486 39.952 1.00 54.16 96 ARG A N 1
ATOM 713 C CA . ARG A 1 96 ? -19.403 -3.914 40.156 1.00 54.16 96 ARG A CA 1
ATOM 714 C C . ARG A 1 96 ? -19.623 -3.988 41.648 1.00 54.16 96 ARG A C 1
ATOM 716 O O . ARG A 1 96 ? -18.708 -3.662 42.400 1.00 54.16 96 ARG A O 1
ATOM 723 N N . ALA A 1 97 ? -20.879 -4.206 42.044 1.00 59.31 97 ALA A N 1
ATOM 724 C CA . ALA A 1 97 ? -21.250 -4.343 43.434 1.00 59.31 97 ALA A CA 1
ATOM 725 C C . ALA A 1 97 ? -20.188 -5.266 44.030 1.00 59.31 97 ALA A C 1
ATOM 727 O O . ALA A 1 97 ? -19.904 -6.299 43.405 1.00 59.31 97 ALA A O 1
ATOM 728 N N . PRO A 1 98 ? -19.503 -4.866 45.116 1.00 56.81 98 PRO A N 1
ATOM 729 C CA . PRO A 1 98 ? -18.562 -5.762 45.750 1.00 56.81 98 PRO A CA 1
ATOM 730 C C . PRO A 1 98 ? -19.372 -7.013 46.041 1.00 56.81 98 PRO A C 1
ATOM 732 O O . PRO A 1 98 ? -20.381 -6.959 46.742 1.00 56.81 98 PRO A O 1
ATOM 735 N N . GLN A 1 99 ? -19.008 -8.099 45.368 1.00 59.19 99 GLN A N 1
ATOM 736 C CA . GLN A 1 99 ? -19.625 -9.392 45.547 1.00 59.19 99 GLN A CA 1
ATOM 737 C C . GLN A 1 99 ? -19.261 -9.767 46.975 1.00 59.19 99 GLN A C 1
ATOM 739 O O . GLN A 1 99 ? -18.163 -10.248 47.243 1.00 59.19 99 GLN A O 1
ATOM 744 N N . SER A 1 100 ? -20.125 -9.380 47.910 1.00 59.62 100 SER A N 1
ATOM 745 C CA . SER A 1 100 ? -19.953 -9.647 49.318 1.00 59.62 100 SER A CA 1
ATOM 746 C C . SER A 1 100 ? -19.990 -11.157 49.443 1.00 59.62 100 SER A C 1
ATOM 748 O O . SER A 1 100 ? -21.048 -11.772 49.326 1.00 59.62 100 SER A O 1
ATOM 750 N N . TRP A 1 101 ? -18.829 -11.752 49.688 1.00 55.03 101 TRP A N 1
ATOM 751 C CA . TRP A 1 101 ? -18.684 -13.100 50.231 1.00 55.03 101 TRP A CA 1
ATOM 752 C C . TRP A 1 101 ? -19.143 -13.107 51.702 1.00 55.03 101 TRP A C 1
ATOM 754 O O . TRP A 1 101 ? -18.438 -13.534 52.610 1.00 55.03 101 TRP A O 1
ATOM 764 N N . GLY A 1 102 ? -20.321 -12.534 51.944 1.00 52.62 102 GLY A N 1
ATOM 765 C CA . GLY A 1 102 ? -20.945 -12.389 53.242 1.00 52.62 102 GLY A CA 1
ATOM 766 C C . GLY A 1 102 ? -21.824 -13.595 53.502 1.00 52.62 102 GLY A C 1
ATOM 767 O O . GLY A 1 102 ? -22.968 -13.632 53.069 1.00 52.62 102 GLY A O 1
ATOM 768 N N . SER A 1 103 ? -21.242 -14.574 54.191 1.00 53.84 103 SER A N 1
ATOM 769 C CA . SER A 1 103 ? -21.904 -15.391 55.208 1.00 53.84 103 SER A CA 1
ATOM 770 C C . SER A 1 103 ? -23.352 -15.812 54.916 1.00 53.84 103 SER A C 1
ATOM 772 O O . SER A 1 103 ? -24.303 -15.149 55.332 1.00 53.84 103 SER A O 1
ATOM 774 N N . SER A 1 104 ? -23.539 -17.003 54.351 1.00 52.78 104 SER A N 1
ATOM 775 C CA . SER A 1 104 ? -24.760 -17.774 54.591 1.00 52.78 104 SER A CA 1
ATOM 776 C C . SER A 1 104 ? -24.757 -18.281 56.041 1.00 52.78 104 SER A C 1
ATOM 778 O O . SER A 1 104 ? -24.554 -19.466 56.297 1.00 52.78 104 SER A O 1
ATOM 780 N N . ILE A 1 105 ? -24.924 -17.372 57.005 1.00 54.25 105 ILE A N 1
ATOM 781 C CA . ILE A 1 105 ? -25.491 -17.718 58.308 1.00 54.25 105 ILE A CA 1
ATOM 782 C C . ILE A 1 105 ? -26.987 -17.894 58.034 1.00 54.25 105 ILE A C 1
ATOM 784 O O . ILE A 1 105 ? -27.635 -16.920 57.646 1.00 54.25 105 ILE A O 1
ATOM 788 N N . PRO A 1 106 ? -27.565 -19.095 58.192 1.00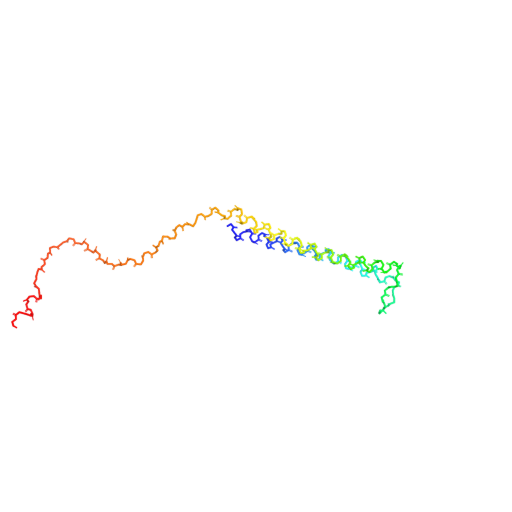 47.09 106 PRO A N 1
ATOM 789 C CA . PRO A 1 106 ? -29.005 -19.248 58.116 1.00 47.09 106 PRO A CA 1
ATOM 790 C C . PRO A 1 106 ? -29.593 -18.646 59.396 1.00 47.09 106 PRO A C 1
ATOM 792 O O . PRO A 1 106 ? -29.686 -19.311 60.426 1.00 47.09 106 PRO A O 1
ATOM 795 N N . SER A 1 107 ? -29.988 -17.374 59.361 1.00 54.34 107 SER A N 1
ATOM 796 C CA . SER A 1 107 ? -30.899 -16.809 60.359 1.00 54.34 107 SER A CA 1
ATOM 797 C C . SER A 1 107 ? -32.308 -17.315 60.054 1.00 54.34 107 SER A C 1
ATOM 799 O O . SER A 1 107 ? -33.142 -16.615 59.481 1.00 54.34 107 SER A O 1
ATOM 801 N N . GLY A 1 108 ? -32.547 -18.582 60.387 1.00 44.38 108 GLY A N 1
ATOM 802 C CA . GLY A 1 108 ? -33.875 -19.171 60.416 1.00 44.38 108 GLY A CA 1
ATOM 803 C C . GLY A 1 108 ? -34.639 -18.649 61.625 1.00 44.38 108 GLY A C 1
ATOM 804 O O . GLY A 1 108 ? -34.637 -19.277 62.677 1.00 44.38 108 GLY A O 1
ATOM 805 N N . THR A 1 109 ? -35.307 -17.506 61.486 1.00 44.44 109 THR A N 1
ATOM 806 C CA . THR A 1 109 ? -36.424 -17.141 62.363 1.00 44.44 109 THR A CA 1
ATOM 807 C C . THR A 1 109 ? -37.650 -17.938 61.934 1.00 44.44 109 THR A C 1
ATOM 809 O O . THR A 1 109 ? -38.460 -17.467 61.140 1.00 44.44 109 THR A O 1
ATOM 812 N N . PHE A 1 110 ? -37.774 -19.156 62.458 1.00 42.84 110 PHE A N 1
ATOM 813 C CA . PHE A 1 110 ? -39.05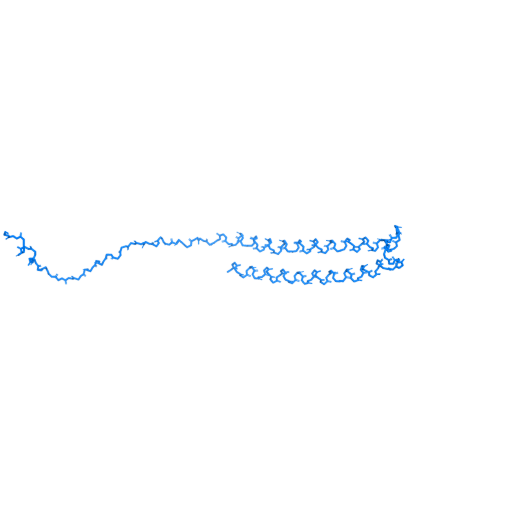9 -19.836 62.590 1.00 42.84 110 PHE A CA 1
ATOM 814 C C . PHE A 1 110 ? -39.462 -19.782 64.061 1.00 42.84 110 PHE A C 1
ATOM 816 O O . PHE A 1 110 ? -38.735 -20.247 64.935 1.00 42.84 110 PHE A O 1
ATOM 823 N N . GLY A 1 111 ? -40.602 -19.145 64.326 1.00 49.47 111 GLY A N 1
ATOM 824 C CA . GLY A 1 111 ? -41.203 -19.100 65.649 1.00 49.47 111 GLY A CA 1
ATOM 825 C C . GLY A 1 111 ? -41.498 -20.503 66.179 1.00 49.47 111 GLY A C 1
ATOM 826 O O . GLY A 1 111 ? -41.957 -21.375 65.446 1.00 49.47 111 GLY A O 1
ATOM 827 N N . GLY A 1 112 ? -41.239 -20.701 67.467 1.00 42.94 112 GLY A N 1
ATOM 828 C CA . GLY A 1 112 ? -41.540 -21.935 68.185 1.00 42.94 112 GLY A CA 1
ATOM 829 C C . GLY A 1 112 ? -40.681 -22.043 69.440 1.00 42.94 112 GLY A C 1
ATOM 830 O O . GLY A 1 112 ? -39.469 -21.904 69.375 1.00 42.94 112 GLY A O 1
ATOM 831 N N . GLN A 1 113 ? -41.327 -22.225 70.585 1.00 42.47 113 GLN A N 1
ATOM 832 C CA . GLN A 1 113 ? -40.777 -22.242 71.944 1.00 42.47 113 GLN A CA 1
ATOM 833 C C . GLN A 1 113 ? -39.498 -23.081 72.165 1.00 42.47 113 GLN A C 1
ATOM 835 O O . GLN A 1 113 ? -39.263 -24.065 71.463 1.00 42.47 113 GLN A O 1
ATOM 840 N N . PRO A 1 114 ? -38.714 -22.765 73.218 1.00 52.22 114 PRO A N 1
ATOM 841 C CA . PRO A 1 114 ? -37.554 -23.554 73.608 1.00 52.22 114 PRO A CA 1
ATOM 842 C C . PRO A 1 114 ? -37.974 -24.803 74.399 1.00 52.22 114 PRO A C 1
ATOM 844 O O . PRO A 1 114 ? -38.798 -24.700 75.309 1.00 52.22 114 PRO A O 1
ATOM 847 N N . PRO A 1 115 ? -37.304 -25.947 74.203 1.00 46.06 115 PRO A N 1
ATOM 848 C CA . PRO A 1 115 ? -37.052 -26.875 75.282 1.00 46.06 115 PRO A CA 1
ATOM 849 C C . PRO A 1 115 ? -35.603 -26.698 75.724 1.00 46.06 115 PRO A C 1
ATOM 851 O O . PRO A 1 115 ? -34.642 -27.049 75.036 1.00 46.06 115 PRO A O 1
ATOM 854 N N 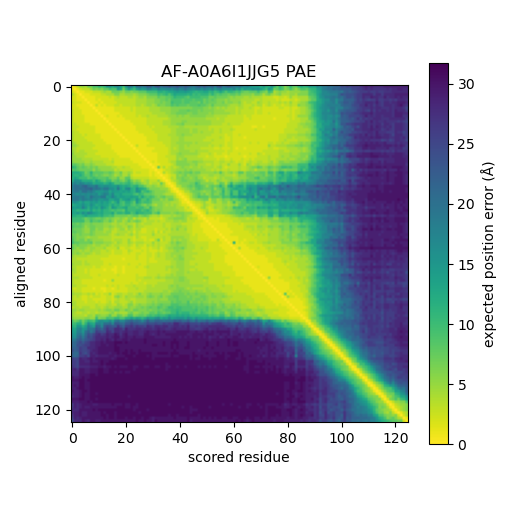. GLN A 1 116 ? -35.459 -26.123 76.912 1.00 58.00 116 GLN A N 1
ATOM 855 C CA . GLN A 1 116 ? -34.250 -26.256 77.701 1.00 58.00 116 GLN A CA 1
ATOM 856 C C . GLN A 1 116 ? -33.911 -27.746 77.912 1.00 58.00 116 GLN A C 1
ATOM 858 O O . GLN A 1 116 ? -34.768 -28.623 77.842 1.00 58.00 116 GLN A O 1
ATOM 863 N N . THR A 1 117 ? -32.660 -27.994 78.300 1.00 56.28 117 THR A N 1
ATOM 864 C CA . THR A 1 117 ? -32.188 -29.195 79.015 1.00 56.28 117 THR A CA 1
ATOM 865 C C . THR A 1 117 ? -32.022 -30.500 78.225 1.00 56.28 117 THR A C 1
ATOM 867 O O . THR A 1 117 ? -32.828 -31.417 78.298 1.00 56.28 117 THR A O 1
ATOM 870 N N . LEU A 1 118 ? -30.847 -30.672 77.606 1.00 54.03 118 LEU A N 1
ATOM 871 C CA . LEU A 1 118 ? -30.281 -32.024 77.428 1.00 54.03 118 LEU A CA 1
ATOM 872 C C . LEU A 1 118 ? -28.777 -32.123 77.736 1.00 54.03 118 LEU A C 1
ATOM 874 O O . LEU A 1 118 ? -28.295 -33.195 78.083 1.00 54.03 118 LEU A O 1
ATOM 878 N N . LYS A 1 119 ? -28.037 -31.002 77.755 1.00 46.19 119 LYS A N 1
ATOM 879 C CA . LYS A 1 119 ? -26.629 -30.983 78.208 1.00 46.19 119 LYS A CA 1
ATOM 880 C C . LYS A 1 119 ? -26.431 -30.831 79.724 1.00 46.19 119 LYS A C 1
ATOM 882 O O . LYS A 1 119 ? -25.365 -31.177 80.213 1.00 46.19 119 LYS A O 1
ATOM 887 N N . GLN A 1 120 ? -27.457 -30.435 80.486 1.00 54.62 120 GLN A N 1
ATOM 888 C CA . GLN A 1 120 ? -27.416 -30.470 81.961 1.00 54.62 120 GLN A CA 1
ATOM 889 C C . GLN A 1 120 ? -27.572 -31.888 82.549 1.00 54.62 120 GLN A C 1
ATOM 891 O O . GLN A 1 120 ? -27.384 -32.066 83.745 1.00 54.62 120 GLN A O 1
ATOM 896 N N . ARG A 1 121 ? -27.877 -32.909 81.731 1.00 55.75 121 ARG A N 1
ATOM 897 C CA . ARG A 1 121 ? -28.043 -34.304 82.186 1.00 55.75 121 ARG A CA 1
ATOM 898 C C . ARG A 1 121 ? -26.821 -35.207 82.001 1.00 55.75 121 ARG A C 1
ATOM 900 O O . ARG A 1 121 ? -26.867 -36.339 82.462 1.00 55.75 121 ARG A O 1
ATOM 907 N N . LEU A 1 122 ? -25.758 -34.748 81.336 1.00 57.28 122 LEU A N 1
ATOM 908 C CA . LEU A 1 122 ? -24.633 -35.619 80.951 1.00 57.28 122 LEU A CA 1
ATOM 909 C C . LEU A 1 122 ? -23.271 -35.226 81.536 1.00 57.28 122 LEU A C 1
ATOM 911 O O . LEU A 1 122 ? -22.347 -36.021 81.443 1.00 57.28 122 LEU A O 1
ATOM 915 N N . PHE A 1 123 ? -23.142 -34.059 82.176 1.00 58.62 123 PHE A N 1
ATOM 916 C CA . PHE A 1 123 ? -21.871 -33.612 82.776 1.00 58.62 123 PHE A CA 1
ATOM 917 C C . PHE A 1 123 ? -22.040 -32.969 84.162 1.00 58.62 123 PHE A C 1
ATOM 919 O O . PHE A 1 123 ? -21.265 -32.108 84.559 1.00 58.62 123 PHE A O 1
ATOM 926 N N . GLY A 1 124 ? -23.076 -33.381 84.894 1.00 55.00 124 GLY A N 1
ATOM 927 C CA . GLY A 1 124 ? -23.332 -32.954 86.268 1.00 55.00 124 GLY A CA 1
ATOM 928 C C . GLY A 1 124 ? -23.417 -34.144 87.213 1.00 55.00 124 GLY A C 1
ATOM 929 O O . GLY A 1 124 ? -24.501 -34.428 87.720 1.00 55.00 124 GLY A O 1
ATOM 930 N N . ARG A 1 125 ? -22.305 -34.855 87.402 1.00 43.38 125 ARG A N 1
ATOM 931 C CA . ARG A 1 125 ? -22.000 -35.627 88.611 1.00 43.38 125 ARG A CA 1
ATOM 932 C C . ARG A 1 125 ? -20.519 -35.955 88.662 1.00 43.38 125 ARG A C 1
ATOM 934 O O . ARG A 1 125 ? -20.010 -36.436 87.629 1.00 43.38 125 ARG A O 1
#

pLDDT: mean 78.7, std 18.1, range [42.47, 98.06]

Mean predicted aligned error: 15.1 Å

Nearest PDB structures (foldseek):
  2f1m-assembly1_A  TM=3.957E-01  e=8.209E+00  Escherichia coli

Solvent-accessible surface area (backbone atoms only — not comparable to full-atom values): 7555 Å² total; per-residue (Å²): 109,72,68,57,47,53,50,52,33,50,53,50,44,51,52,52,49,52,52,43,48,52,53,44,51,53,49,50,56,53,24,53,55,47,31,51,52,93,48,58,91,97,52,82,55,59,84,93,36,70,23,28,53,30,43,52,52,30,55,49,49,53,51,50,45,54,51,50,45,53,51,51,45,50,50,42,50,49,48,44,51,49,50,44,59,72,64,53,72,76,61,72,76,71,75,73,66,78,80,70,88,69,70,90,67,84,82,75,87,70,92,76,83,86,81,80,82,71,74,74,77,76,78,75,127

Sequence (125 aa):
MTRIVWWGAAVGAAFWSVFALVGYAVVDTVGSGASSYGTVPGFPPEPFTFAWIAARAHGLGLFAILAGWLVGLAMIFGGAALFQRLFGQRRPPLARAPQSWGSSIPSGTFGGQPPQTLKQRLFGR

Foldseek 3Di:
DLVVLVVVLVVQLVVLVVVLVVQLVVLCVVLVVQLPVPDDPPDHDDPPDSNNVSNVVSVVSNVVSVVVSVVSNCCSVVVSVVVCVVPVVPDDPPPPPPPPPDDPPPPPPDDDDDDDDDVVPPPDD